Protein AF-A0A150NJY8-F1 (afdb_monomer_lite)

InterPro domains:
  IPR008687 Bacterial mobilisation [PF05713] (15-58)

Secondary structure (DSSP, 8-state):
-PPPPPP-HHHHHHHHHHHHHHHHHHHHHHHHHHHS---HHHHHHHHHHHHHHHHH--

Organism: Streptococcus mitis (NCBI:txid28037)

Radius of gyration: 16.49 Å; chains: 1; bounding box: 34×19×52 Å

pLDDT: mean 90.59, std 8.33, range [51.0, 97.75]

Foldseek 3Di:
DDDDDDDCVLVVVLVVLVVQLVVLVVVQVVCCVVPVDGDPVSVVSNVVSVVSNVVSVD

Structure (mmCIF, N/CA/C/O backbone):
data_AF-A0A150NJY8-F1
#
_entry.id   AF-A0A150NJY8-F1
#
loop_
_atom_site.group_PDB
_atom_site.id
_atom_site.type_symbol
_atom_site.label_atom_id
_atom_site.label_alt_id
_atom_site.label_comp_id
_atom_site.label_asym_id
_atom_site.label_entity_id
_atom_site.label_seq_id
_atom_site.pdbx_PDB_ins_code
_atom_site.Cartn_x
_atom_site.Cartn_y
_atom_site.Cartn_z
_atom_site.occupancy
_atom_site.B_iso_or_equiv
_atom_site.auth_seq_id
_atom_site.auth_comp_id
_atom_site.auth_asym_id
_atom_site.auth_atom_id
_atom_site.pdbx_PDB_model_num
ATOM 1 N N . MET A 1 1 ? 25.857 -9.096 -34.093 1.00 51.00 1 MET A N 1
ATOM 2 C CA . MET A 1 1 ? 24.717 -9.257 -33.165 1.00 51.00 1 MET A CA 1
ATOM 3 C C . MET A 1 1 ? 24.260 -7.861 -32.778 1.00 51.00 1 MET A C 1
ATOM 5 O O . MET A 1 1 ? 25.104 -7.102 -32.321 1.00 51.00 1 MET A O 1
ATOM 9 N N . ASN A 1 2 ? 23.005 -7.491 -33.031 1.00 65.00 2 ASN A N 1
ATOM 10 C CA . ASN A 1 2 ? 22.483 -6.190 -32.607 1.00 65.00 2 ASN A CA 1
ATOM 11 C C . ASN A 1 2 ? 21.833 -6.375 -31.231 1.00 65.00 2 ASN A C 1
ATOM 13 O O . ASN A 1 2 ? 20.954 -7.225 -31.096 1.00 65.00 2 ASN A O 1
ATOM 17 N N . PHE A 1 3 ? 22.307 -5.659 -30.214 1.00 76.62 3 PHE A N 1
ATOM 18 C CA . PHE A 1 3 ? 21.777 -5.763 -28.855 1.00 76.62 3 PHE A CA 1
ATOM 19 C C . PHE A 1 3 ? 20.788 -4.626 -28.614 1.00 76.62 3 PHE A C 1
ATOM 21 O O . PHE A 1 3 ? 21.108 -3.463 -28.849 1.00 76.62 3 PHE A O 1
ATOM 28 N N . ILE A 1 4 ? 19.589 -4.971 -28.148 1.00 82.75 4 ILE A N 1
ATOM 29 C CA . ILE A 1 4 ? 18.598 -4.004 -27.676 1.00 82.75 4 ILE A CA 1
ATOM 30 C C . ILE A 1 4 ? 18.683 -4.000 -26.153 1.00 82.75 4 ILE A C 1
ATOM 32 O O . ILE A 1 4 ? 18.450 -5.027 -25.517 1.00 82.75 4 ILE A O 1
ATOM 36 N N . THR A 1 5 ? 19.019 -2.850 -25.577 1.00 83.44 5 THR A N 1
ATOM 37 C CA . THR A 1 5 ? 19.000 -2.645 -24.126 1.00 83.44 5 THR A CA 1
ATOM 38 C C . THR A 1 5 ? 17.651 -2.050 -23.742 1.00 83.44 5 THR A C 1
ATOM 40 O O . THR A 1 5 ? 17.305 -0.965 -24.204 1.00 83.44 5 THR A O 1
ATOM 43 N N . ILE A 1 6 ? 16.890 -2.761 -22.910 1.00 83.94 6 ILE A N 1
ATOM 44 C CA . ILE A 1 6 ? 15.616 -2.291 -22.355 1.00 83.94 6 ILE A CA 1
ATOM 45 C C . ILE A 1 6 ? 15.868 -1.853 -20.914 1.00 83.94 6 ILE A C 1
ATOM 47 O O . ILE A 1 6 ? 16.445 -2.605 -20.130 1.00 83.94 6 ILE A O 1
ATOM 51 N N . ASP A 1 7 ? 15.439 -0.643 -20.566 1.00 82.62 7 ASP A N 1
ATOM 52 C CA . ASP A 1 7 ? 15.484 -0.154 -19.190 1.00 82.62 7 ASP A CA 1
ATOM 53 C C . ASP A 1 7 ? 14.319 -0.736 -18.382 1.00 82.62 7 ASP A C 1
ATOM 55 O O . ASP A 1 7 ? 13.154 -0.523 -18.712 1.00 82.62 7 ASP A O 1
ATOM 59 N N . THR A 1 8 ? 14.636 -1.478 -17.321 1.00 86.31 8 THR A N 1
ATOM 60 C CA 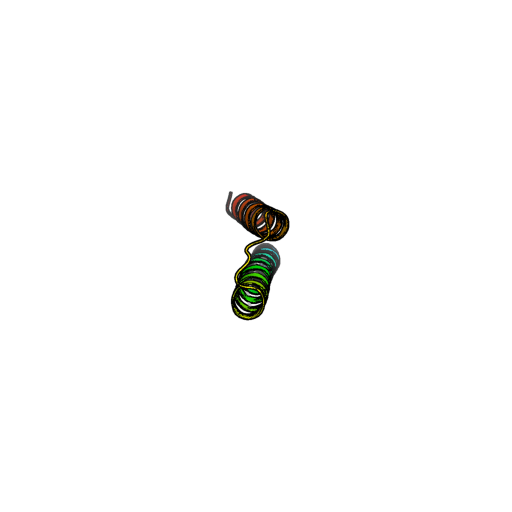. THR A 1 8 ? 13.648 -2.115 -16.443 1.00 86.31 8 THR A CA 1
ATOM 61 C C . THR A 1 8 ? 13.610 -1.513 -15.041 1.00 86.31 8 THR A C 1
ATOM 63 O O . THR A 1 8 ? 12.986 -2.099 -14.157 1.00 86.31 8 THR A O 1
ATOM 66 N N . ARG A 1 9 ? 14.282 -0.380 -14.791 1.00 86.38 9 ARG A N 1
ATOM 67 C CA . ARG A 1 9 ? 14.362 0.224 -13.446 1.00 86.38 9 ARG A CA 1
ATOM 68 C C . ARG A 1 9 ? 12.983 0.535 -12.861 1.00 86.38 9 ARG A C 1
ATOM 70 O O . ARG A 1 9 ? 12.725 0.156 -11.726 1.00 86.38 9 ARG A O 1
ATOM 77 N N . GLY A 1 10 ? 12.058 1.063 -13.666 1.00 83.81 10 GLY A N 1
ATOM 78 C CA . GLY A 1 10 ? 10.681 1.328 -13.222 1.00 83.81 10 GLY A CA 1
ATOM 79 C C . GLY A 1 10 ? 9.916 0.079 -12.757 1.00 83.81 10 GLY A C 1
ATOM 80 O O . GLY A 1 10 ? 9.077 0.162 -11.867 1.00 83.81 10 GLY A O 1
ATOM 81 N N . PHE A 1 11 ? 10.244 -1.113 -13.273 1.00 88.38 11 PHE A N 1
ATOM 82 C CA . PHE A 1 11 ? 9.647 -2.354 -12.766 1.00 88.38 11 PHE A CA 1
ATOM 83 C C . PHE A 1 11 ? 10.160 -2.722 -11.372 1.00 88.38 11 PHE A C 1
ATOM 85 O O . PHE A 1 11 ? 9.431 -3.352 -10.608 1.00 88.38 11 PHE A O 1
ATOM 92 N N . GLN A 1 12 ? 11.400 -2.363 -11.027 1.00 88.44 12 GLN A N 1
ATOM 93 C CA . GLN A 1 12 ? 11.937 -2.632 -9.692 1.00 88.44 12 GLN A CA 1
ATOM 94 C C . GLN A 1 12 ? 11.225 -1.789 -8.636 1.00 88.44 12 GLN A C 1
ATOM 96 O O . GLN A 1 12 ? 10.849 -2.328 -7.594 1.00 88.44 12 GLN A O 1
ATOM 101 N N . ASP A 1 13 ? 10.977 -0.519 -8.943 1.00 88.31 13 ASP A N 1
ATOM 102 C CA . ASP A 1 13 ? 10.247 0.387 -8.060 1.00 88.31 13 ASP A CA 1
ATOM 103 C C . ASP A 1 13 ? 8.782 -0.065 -7.899 1.00 88.31 13 ASP A C 1
ATOM 105 O O . ASP A 1 13 ? 8.283 -0.190 -6.778 1.00 88.31 13 ASP A O 1
ATOM 109 N N . LEU A 1 14 ? 8.137 -0.489 -8.993 1.00 91.81 14 LEU A N 1
ATOM 110 C CA . LEU A 1 14 ? 6.794 -1.074 -8.954 1.00 91.81 14 LEU A CA 1
ATOM 111 C C . LEU A 1 14 ? 6.722 -2.324 -8.057 1.00 91.81 14 LEU A C 1
ATOM 113 O O . LEU A 1 14 ? 5.818 -2.472 -7.230 1.00 91.81 14 LEU A O 1
ATOM 117 N N . ILE A 1 15 ? 7.682 -3.242 -8.206 1.00 92.50 15 ILE A N 1
ATOM 118 C CA . ILE A 1 15 ? 7.764 -4.462 -7.390 1.00 92.50 15 ILE A CA 1
ATOM 119 C C . ILE A 1 15 ? 7.969 -4.113 -5.912 1.00 92.50 15 ILE A C 1
ATOM 121 O O . ILE A 1 15 ? 7.402 -4.781 -5.040 1.00 92.50 15 ILE A O 1
ATOM 125 N N . PHE A 1 16 ? 8.785 -3.101 -5.618 1.00 92.44 16 PHE A N 1
ATOM 126 C CA . PHE A 1 16 ? 9.018 -2.632 -4.257 1.00 92.44 16 PHE A CA 1
ATOM 127 C C . PHE A 1 16 ? 7.718 -2.138 -3.612 1.00 92.44 16 PHE A C 1
ATOM 129 O O . PHE A 1 16 ? 7.368 -2.598 -2.520 1.00 92.44 16 PHE A O 1
ATOM 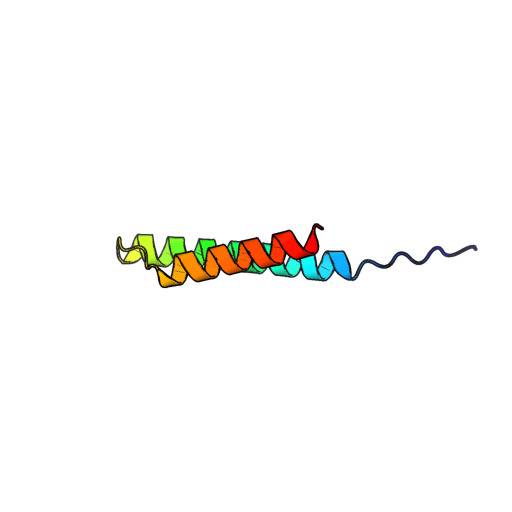136 N N . GLU A 1 17 ? 6.961 -1.297 -4.315 1.00 93.31 17 GLU A N 1
ATOM 137 C CA . GLU A 1 17 ? 5.709 -0.737 -3.807 1.00 93.31 17 GLU A CA 1
ATOM 138 C C . GLU A 1 17 ? 4.649 -1.807 -3.535 1.00 93.31 17 GLU A C 1
ATOM 140 O O . GLU A 1 17 ? 4.060 -1.855 -2.450 1.00 93.31 17 GLU A O 1
ATOM 145 N N . ILE A 1 18 ? 4.480 -2.756 -4.459 1.00 95.62 18 ILE A N 1
ATOM 146 C CA . ILE A 1 18 ? 3.553 -3.883 -4.280 1.00 95.62 18 ILE A CA 1
ATOM 147 C C . ILE A 1 18 ? 3.931 -4.718 -3.046 1.00 95.62 18 ILE A C 1
ATOM 149 O O . ILE A 1 18 ? 3.063 -5.085 -2.246 1.00 95.62 18 ILE A O 1
ATOM 153 N N . ARG A 1 19 ? 5.226 -5.004 -2.846 1.00 97.06 19 ARG A N 1
ATOM 154 C CA . ARG A 1 19 ? 5.703 -5.742 -1.663 1.00 97.06 19 ARG A CA 1
ATOM 155 C C . ARG A 1 19 ? 5.421 -4.981 -0.373 1.00 97.06 19 ARG A C 1
ATOM 157 O O . ARG A 1 19 ? 4.989 -5.588 0.607 1.00 97.06 19 ARG A O 1
ATOM 164 N N . ARG A 1 20 ? 5.651 -3.668 -0.364 1.00 95.56 20 ARG A N 1
ATOM 165 C CA . ARG A 1 20 ? 5.400 -2.808 0.796 1.00 95.56 20 ARG A CA 1
ATOM 166 C C . ARG A 1 20 ? 3.919 -2.798 1.177 1.00 95.56 20 ARG A C 1
ATOM 168 O O . ARG A 1 20 ? 3.596 -3.035 2.339 1.00 95.56 20 ARG A O 1
ATOM 175 N N . ILE A 1 21 ? 3.027 -2.639 0.201 1.00 97.06 21 ILE A N 1
ATOM 176 C CA . ILE A 1 21 ? 1.571 -2.707 0.403 1.00 97.06 21 ILE A CA 1
ATOM 177 C C . ILE A 1 21 ? 1.161 -4.073 0.970 1.00 97.06 21 ILE A C 1
ATOM 179 O O . ILE A 1 21 ? 0.454 -4.136 1.978 1.00 97.06 21 ILE A O 1
ATOM 183 N N . GLY A 1 22 ? 1.649 -5.172 0.384 1.00 97.69 22 GLY A N 1
ATOM 184 C CA . GLY A 1 22 ? 1.369 -6.523 0.882 1.00 97.69 22 GLY A CA 1
ATOM 185 C C . GLY A 1 22 ? 1.840 -6.740 2.327 1.00 97.69 22 GLY A C 1
ATOM 186 O O . GLY A 1 22 ? 1.133 -7.346 3.134 1.00 97.69 22 GLY A O 1
ATOM 187 N N . ASN A 1 23 ? 3.002 -6.192 2.690 1.00 97.31 23 ASN A N 1
ATOM 188 C CA . ASN A 1 23 ? 3.509 -6.239 4.061 1.00 97.31 23 ASN A CA 1
ATOM 189 C C . ASN A 1 23 ? 2.621 -5.454 5.037 1.00 97.31 23 ASN A C 1
ATOM 191 O O . ASN A 1 23 ? 2.321 -5.973 6.113 1.00 97.31 23 ASN A O 1
ATOM 195 N N . ASN A 1 24 ? 2.153 -4.261 4.659 1.00 95.75 24 ASN A N 1
ATOM 196 C CA . ASN A 1 24 ? 1.239 -3.463 5.484 1.00 95.75 24 ASN A CA 1
ATOM 197 C C . ASN A 1 24 ? -0.080 -4.208 5.731 1.00 95.75 24 ASN A C 1
ATOM 199 O O . ASN A 1 24 ? -0.533 -4.300 6.872 1.00 95.75 24 ASN A O 1
ATOM 203 N N . ILE A 1 25 ? -0.653 -4.824 4.690 1.00 97.19 25 ILE A N 1
ATOM 204 C CA . ILE A 1 25 ? -1.866 -5.651 4.804 1.00 97.19 25 ILE A CA 1
ATOM 205 C C . ILE A 1 25 ? -1.643 -6.810 5.785 1.00 97.19 25 ILE A C 1
ATOM 207 O O . ILE A 1 25 ? -2.462 -7.037 6.676 1.00 97.19 25 ILE A O 1
ATOM 211 N N . ASN A 1 26 ? -0.512 -7.513 5.678 1.00 97.75 26 ASN A N 1
ATOM 212 C CA . ASN A 1 26 ? -0.182 -8.616 6.583 1.00 97.75 26 ASN A CA 1
ATOM 213 C C . ASN A 1 26 ? -0.020 -8.162 8.041 1.00 97.75 26 ASN A C 1
ATOM 215 O O . ASN A 1 26 ? -0.443 -8.871 8.957 1.00 97.75 26 ASN A O 1
ATOM 219 N N . GLN A 1 27 ? 0.582 -6.995 8.277 1.00 94.94 27 GLN A N 1
ATOM 220 C CA . GLN A 1 27 ? 0.723 -6.434 9.622 1.00 94.94 27 GLN A CA 1
ATOM 221 C C . GLN A 1 27 ? -0.632 -6.043 10.215 1.00 94.94 27 GLN A C 1
ATOM 223 O O . GLN A 1 27 ? -0.906 -6.384 11.366 1.00 94.94 27 GLN A O 1
ATOM 228 N N . ILE A 1 28 ? -1.497 -5.403 9.421 1.00 95.19 28 ILE A N 1
ATOM 229 C CA . ILE A 1 28 ? -2.872 -5.078 9.816 1.00 95.19 28 ILE A CA 1
ATOM 230 C C . ILE A 1 28 ? -3.624 -6.350 10.192 1.00 95.19 28 ILE A C 1
ATOM 232 O O . ILE A 1 28 ? -4.167 -6.431 11.289 1.00 95.19 28 ILE A O 1
ATOM 236 N N . ALA A 1 29 ? -3.609 -7.366 9.326 1.00 95.88 29 ALA A N 1
ATOM 237 C CA . ALA A 1 29 ? -4.308 -8.621 9.575 1.00 95.88 29 ALA A CA 1
ATOM 238 C C . ALA A 1 29 ? -3.839 -9.287 10.877 1.00 95.88 29 ALA A C 1
ATOM 240 O O . ALA A 1 29 ? -4.660 -9.708 11.687 1.00 95.88 29 ALA A O 1
ATOM 241 N N . ARG A 1 30 ? -2.523 -9.336 11.127 1.00 96.94 30 ARG A N 1
ATOM 242 C CA . ARG A 1 30 ? -1.976 -9.882 12.381 1.00 96.94 30 ARG A CA 1
ATOM 243 C C . ARG A 1 30 ? -2.417 -9.073 13.600 1.00 96.94 30 ARG A C 1
ATOM 245 O O . ARG A 1 30 ? -2.852 -9.669 14.580 1.00 96.94 30 ARG A O 1
ATOM 252 N N . ALA A 1 31 ? -2.330 -7.746 13.534 1.00 94.12 31 ALA A N 1
ATOM 253 C CA . ALA A 1 31 ? -2.716 -6.866 14.633 1.00 94.12 31 ALA A CA 1
ATOM 254 C C . ALA A 1 31 ? -4.215 -6.970 14.950 1.00 94.12 31 ALA A C 1
ATOM 256 O O . ALA A 1 31 ? -4.585 -7.114 16.114 1.00 94.12 31 ALA A O 1
ATOM 257 N N . VAL A 1 32 ? -5.070 -6.962 13.924 1.00 94.88 32 VAL A N 1
ATOM 258 C CA . VAL A 1 32 ? -6.524 -7.116 14.066 1.00 94.88 32 VAL A CA 1
ATOM 259 C C . VAL A 1 32 ? -6.868 -8.502 14.605 1.00 94.88 32 VAL A C 1
ATOM 261 O O . VAL A 1 32 ? -7.652 -8.596 15.539 1.00 94.88 32 VAL A O 1
ATOM 264 N N . ASN A 1 33 ? -6.245 -9.574 14.112 1.00 95.56 33 ASN A N 1
ATOM 265 C CA . ASN A 1 33 ? -6.507 -10.926 14.621 1.00 95.56 33 ASN A CA 1
ATOM 266 C C . ASN A 1 33 ? -6.100 -11.101 16.094 1.00 95.56 33 ASN A C 1
ATOM 268 O O . ASN A 1 33 ? -6.692 -11.908 16.802 1.00 95.56 33 ASN A O 1
ATOM 272 N N . GLN A 1 34 ? -5.086 -10.367 16.561 1.00 95.12 34 GLN A N 1
ATOM 273 C CA . GLN A 1 34 ? -4.630 -10.425 17.954 1.00 95.12 34 GLN A CA 1
ATOM 274 C C . GLN A 1 34 ? -5.449 -9.521 18.880 1.00 95.12 34 GLN A C 1
ATOM 276 O O . GLN A 1 34 ? -5.796 -9.922 19.987 1.00 95.12 34 GLN A O 1
ATOM 281 N N . SER A 1 35 ? -5.736 -8.293 18.447 1.00 95.00 35 SER A N 1
ATOM 282 C CA . SER A 1 35 ? -6.316 -7.252 19.305 1.00 95.00 35 SER A CA 1
ATOM 283 C C . SER A 1 35 ? -7.805 -7.008 19.075 1.00 95.00 35 SER A C 1
ATOM 285 O O . SER A 1 35 ? -8.444 -6.381 19.911 1.00 95.00 35 SER A O 1
ATOM 287 N N . HIS A 1 36 ? -8.357 -7.483 17.956 1.00 93.44 36 HIS A N 1
ATOM 288 C CA . HIS A 1 36 ? -9.687 -7.136 17.440 1.00 93.44 36 HIS A CA 1
ATOM 289 C C . HIS A 1 36 ? -9.882 -5.627 17.197 1.00 93.44 36 HIS A C 1
ATOM 291 O O . HIS A 1 36 ? -11.010 -5.153 17.076 1.00 93.44 36 HIS A O 1
ATOM 297 N N . ILE A 1 37 ? -8.787 -4.864 17.100 1.00 93.50 37 ILE A N 1
ATOM 298 C CA . ILE A 1 37 ? -8.787 -3.414 16.902 1.00 93.50 37 ILE A CA 1
ATOM 299 C C . ILE A 1 37 ? -8.053 -3.082 15.602 1.00 93.50 37 ILE A C 1
ATOM 301 O O . ILE A 1 37 ? -6.962 -3.586 15.340 1.00 93.50 37 ILE A O 1
ATOM 305 N N . LEU A 1 38 ? -8.639 -2.187 14.805 1.00 93.44 38 LEU A N 1
ATOM 306 C CA . LEU A 1 38 ? -7.991 -1.582 13.644 1.00 93.44 38 LEU A CA 1
ATOM 307 C C . LEU A 1 38 ? -7.517 -0.169 13.997 1.00 93.44 38 LEU A C 1
ATOM 309 O O . LEU A 1 38 ? -8.327 0.696 14.333 1.00 93.44 38 LEU A O 1
ATOM 313 N N . SER A 1 39 ? -6.212 0.081 13.895 1.00 93.19 39 SER A N 1
ATOM 314 C CA . SER A 1 39 ? -5.656 1.414 14.135 1.00 93.19 39 SER A CA 1
ATOM 315 C C . SER A 1 39 ? -5.784 2.306 12.902 1.00 93.19 39 SER A C 1
ATOM 317 O O . SER A 1 39 ? -5.406 1.924 11.793 1.00 93.19 39 SER A O 1
ATOM 319 N N . LEU A 1 40 ? -6.224 3.552 13.110 1.00 94.06 40 LEU A N 1
ATOM 320 C CA . LEU A 1 40 ? -6.246 4.586 12.070 1.00 94.06 40 LEU A CA 1
ATOM 321 C C . LEU A 1 40 ? -4.864 4.835 11.456 1.00 94.06 40 LEU A C 1
ATOM 323 O O . LEU A 1 40 ? -4.773 5.165 10.276 1.00 94.06 40 LEU A O 1
ATOM 327 N N . GLN A 1 41 ? -3.791 4.672 12.234 1.00 93.56 41 GLN A N 1
ATOM 328 C CA . GLN A 1 41 ? -2.430 4.851 11.732 1.00 93.56 41 GLN A CA 1
ATO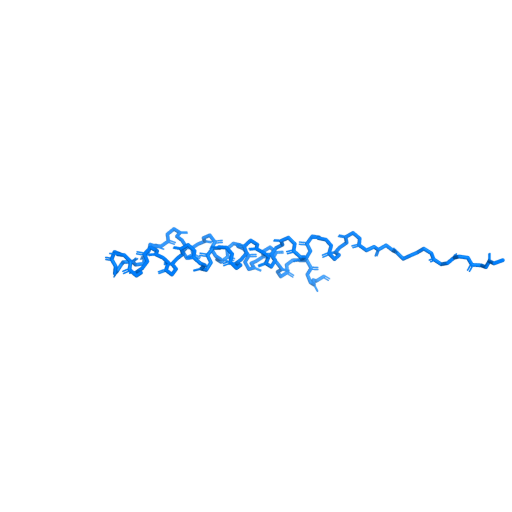M 329 C C . GLN A 1 41 ? -2.089 3.805 10.666 1.00 93.56 41 GLN A C 1
ATOM 331 O O . GLN A 1 41 ? -1.578 4.155 9.606 1.00 93.56 41 GLN A O 1
ATOM 336 N N . GLN A 1 42 ? -2.460 2.544 10.896 1.00 91.00 42 GLN A N 1
ATOM 337 C CA . GLN A 1 42 ? -2.194 1.468 9.942 1.00 91.00 42 GLN A CA 1
ATOM 338 C C . GLN A 1 42 ? -2.975 1.666 8.634 1.00 91.00 42 GLN A C 1
ATOM 340 O O . GLN A 1 42 ? -2.466 1.399 7.548 1.00 91.00 42 GLN A O 1
ATOM 345 N N . VAL A 1 43 ? -4.204 2.190 8.724 1.00 94.31 43 VAL A N 1
ATO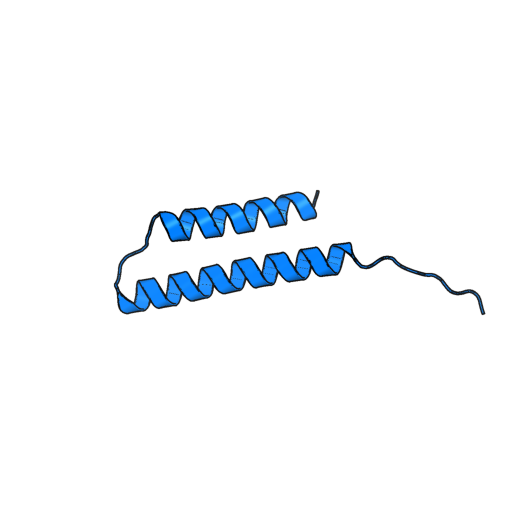M 346 C CA . VAL A 1 43 ? -5.001 2.552 7.541 1.00 94.31 43 VAL A CA 1
ATOM 347 C C . VAL A 1 43 ? -4.323 3.672 6.749 1.00 94.31 43 VAL A C 1
ATOM 349 O O . VAL A 1 43 ? -4.213 3.569 5.529 1.00 94.31 43 VAL A O 1
ATOM 352 N N . LYS A 1 44 ? -3.819 4.714 7.425 1.00 95.94 44 LYS A N 1
ATOM 353 C CA . LYS A 1 44 ? -3.099 5.819 6.769 1.00 95.94 44 LYS A CA 1
ATOM 354 C C . LYS A 1 44 ? -1.822 5.350 6.072 1.00 95.94 44 LYS A C 1
ATOM 356 O O . LYS A 1 44 ? -1.542 5.789 4.962 1.00 95.94 44 LYS A O 1
ATOM 361 N N . GLU A 1 45 ? -1.068 4.444 6.688 1.00 93.06 45 GLU A N 1
ATOM 362 C CA . GLU A 1 45 ? 0.148 3.868 6.098 1.00 93.06 45 GLU A CA 1
ATOM 363 C C . GLU A 1 45 ? -0.156 3.027 4.853 1.00 93.06 45 GLU A C 1
ATOM 365 O O . GLU A 1 45 ? 0.560 3.113 3.855 1.00 93.06 45 GLU A O 1
ATOM 370 N N . LEU A 1 46 ? -1.247 2.256 4.868 1.00 95.38 46 LEU A N 1
ATOM 371 C CA . LEU A 1 46 ? -1.705 1.527 3.687 1.00 95.38 46 LEU A CA 1
ATOM 372 C C . LEU A 1 46 ? -2.146 2.477 2.563 1.00 95.38 46 LEU A C 1
ATOM 374 O O . LEU A 1 46 ? -1.757 2.281 1.414 1.00 95.38 46 LEU A O 1
ATOM 378 N N . GLN A 1 47 ? -2.915 3.520 2.890 1.00 96.00 47 GLN A N 1
ATOM 379 C CA . GLN A 1 47 ? -3.351 4.535 1.924 1.00 96.00 47 GLN A CA 1
ATOM 380 C C . GLN A 1 47 ? -2.168 5.271 1.291 1.00 96.00 47 GLN A C 1
ATOM 382 O O . GLN A 1 47 ? -2.159 5.493 0.083 1.00 96.00 47 GLN A O 1
ATOM 387 N N . HIS A 1 48 ? -1.152 5.608 2.088 1.00 95.06 48 HIS A N 1
ATOM 388 C CA . HIS A 1 48 ? 0.083 6.196 1.580 1.00 95.06 48 HIS A CA 1
ATOM 389 C C . HIS A 1 48 ? 0.801 5.243 0.618 1.00 95.06 48 HIS A C 1
ATOM 391 O O . HIS A 1 48 ? 1.192 5.661 -0.469 1.00 95.06 48 HIS A O 1
ATOM 397 N N . GLY A 1 49 ? 0.877 3.957 0.980 1.00 92.44 49 GLY A N 1
ATOM 398 C CA . GLY A 1 49 ? 1.405 2.898 0.122 1.00 92.44 49 GLY A CA 1
ATOM 399 C C . GLY A 1 49 ? 0.769 2.867 -1.265 1.00 92.44 49 GLY A C 1
ATOM 400 O O . GLY A 1 49 ? 1.455 2.886 -2.282 1.00 92.44 49 GLY A O 1
ATOM 401 N N . ILE A 1 50 ? -0.562 2.870 -1.295 1.00 94.56 50 ILE A N 1
ATOM 402 C CA . ILE A 1 50 ? -1.345 2.836 -2.534 1.00 94.56 50 ILE A CA 1
ATOM 403 C C . ILE A 1 50 ? -1.134 4.112 -3.359 1.00 94.56 50 ILE A C 1
ATOM 405 O O . ILE A 1 50 ? -0.938 4.021 -4.566 1.00 94.56 50 ILE A O 1
ATOM 409 N N . ALA A 1 51 ? -1.102 5.287 -2.727 1.00 95.06 51 ALA A N 1
ATOM 410 C CA . ALA A 1 51 ? -0.886 6.549 -3.435 1.00 95.06 51 ALA A CA 1
ATOM 411 C C . ALA A 1 51 ? 0.510 6.643 -4.084 1.00 95.06 5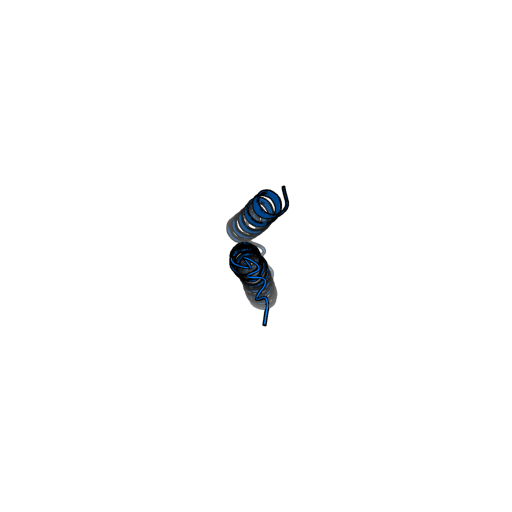1 ALA A C 1
ATOM 413 O O . ALA A 1 51 ? 0.663 7.260 -5.138 1.00 95.06 51 ALA A O 1
ATOM 414 N N . GLU A 1 52 ? 1.543 6.052 -3.474 1.00 92.00 52 GLU A N 1
ATOM 415 C CA . GLU A 1 52 ? 2.876 5.980 -4.091 1.00 92.00 52 GLU A CA 1
ATOM 416 C C . GLU A 1 52 ? 2.912 4.993 -5.261 1.00 92.00 52 GLU A C 1
ATOM 418 O O . GLU A 1 52 ? 3.500 5.312 -6.294 1.00 92.00 52 GLU A O 1
ATOM 423 N N . LEU A 1 53 ? 2.206 3.863 -5.153 1.00 93.44 53 LEU A N 1
ATOM 424 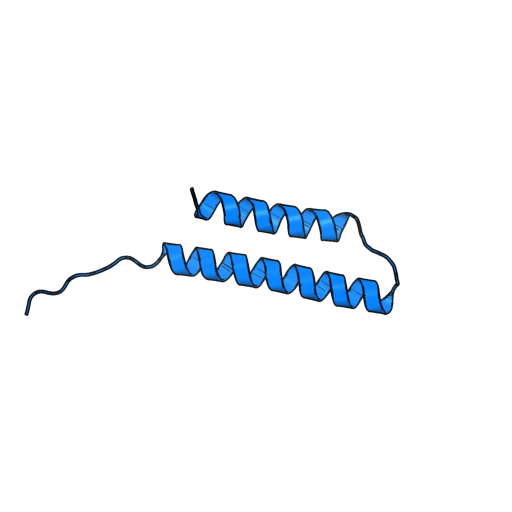C CA . LEU A 1 53 ? 2.014 2.941 -6.272 1.00 93.44 53 LEU A CA 1
ATOM 425 C C . LEU A 1 53 ? 1.301 3.621 -7.454 1.00 93.44 53 LEU A C 1
ATOM 427 O O . LEU A 1 53 ? 1.745 3.486 -8.589 1.00 93.44 53 LEU A O 1
ATOM 431 N N . GLU A 1 54 ? 0.231 4.380 -7.208 1.00 91.31 54 GLU A N 1
ATOM 432 C CA . GLU A 1 54 ? -0.510 5.093 -8.261 1.00 91.31 54 GLU A CA 1
ATOM 433 C C . GLU A 1 54 ? 0.368 6.095 -9.022 1.00 91.31 54 GLU A C 1
ATOM 435 O O . GLU A 1 54 ? 0.289 6.164 -10.248 1.00 91.31 54 GLU A O 1
ATOM 440 N N . LYS A 1 55 ? 1.256 6.819 -8.326 1.00 90.44 55 LYS A N 1
ATOM 441 C CA . LYS A 1 55 ? 2.212 7.749 -8.958 1.00 90.44 55 LYS A CA 1
ATOM 442 C C . LYS A 1 55 ? 3.195 7.060 -9.898 1.00 90.44 55 LYS A C 1
ATOM 444 O O . LYS A 1 55 ? 3.689 7.703 -10.813 1.00 90.44 55 LYS A O 1
ATOM 449 N N . GLN A 1 56 ? 3.517 5.794 -9.652 1.00 84.56 56 GLN A N 1
ATOM 450 C CA . GLN A 1 56 ? 4.444 5.032 -10.490 1.00 84.56 56 GLN A CA 1
ATOM 451 C C . GLN A 1 56 ? 3.791 4.470 -11.758 1.00 84.56 56 GLN A C 1
ATOM 453 O O . GLN A 1 56 ? 4.494 4.047 -12.673 1.00 84.56 56 GLN A O 1
ATOM 458 N N . LEU A 1 57 ? 2.456 4.430 -11.803 1.00 81.94 57 LEU A N 1
ATOM 459 C CA . LEU A 1 57 ? 1.681 3.911 -12.931 1.00 81.94 57 LEU A CA 1
ATOM 460 C C . LEU A 1 57 ? 1.227 5.006 -13.916 1.00 81.94 57 LEU A C 1
ATOM 462 O O . LEU A 1 57 ? 0.659 4.665 -14.955 1.00 81.94 57 LEU A O 1
ATOM 466 N N . GLN A 1 58 ? 1.441 6.285 -13.584 1.00 71.06 58 GLN A N 1
ATOM 467 C CA . GLN A 1 58 ? 1.129 7.463 -14.409 1.00 71.06 58 GLN A CA 1
ATOM 468 C C . GLN A 1 58 ? 2.365 7.961 -15.159 1.00 71.06 58 GLN A C 1
ATOM 470 O O . GLN A 1 58 ? 2.192 8.383 -16.324 1.00 71.06 58 GLN A O 1
#

Sequence (58 aa):
MNFITIDTRGFQDLIFEIRRIGNNINQIARAVNQSHILSLQQVKELQHGIAELEKQLQ